Protein AF-A0A8T3XND4-F1 (afdb_monomer_lite)

Structure (mmCIF, N/CA/C/O backbone):
data_AF-A0A8T3XND4-F1
#
_entry.id   AF-A0A8T3XND4-F1
#
loop_
_atom_site.group_PDB
_atom_site.id
_atom_site.type_symbol
_atom_site.label_atom_id
_atom_site.label_alt_id
_atom_site.label_comp_id
_atom_site.label_asym_id
_atom_site.label_entity_id
_atom_site.label_seq_id
_atom_site.pdbx_PDB_ins_code
_atom_site.Cartn_x
_atom_site.Cartn_y
_atom_site.Cartn_z
_atom_site.occupancy
_atom_site.B_iso_or_equiv
_atom_site.auth_seq_id
_atom_site.auth_comp_id
_atom_site.auth_asym_id
_atom_site.auth_atom_id
_atom_site.pdbx_PDB_model_num
ATOM 1 N N . MET A 1 1 ? 32.718 -9.085 34.862 1.00 41.97 1 MET A N 1
ATOM 2 C CA . MET A 1 1 ? 32.380 -9.315 33.444 1.00 41.97 1 MET A CA 1
ATOM 3 C C . MET A 1 1 ? 31.134 -8.496 33.163 1.00 41.97 1 MET A C 1
ATOM 5 O O . MET A 1 1 ? 30.070 -8.886 33.621 1.00 41.97 1 MET A O 1
ATOM 9 N N . ASN A 1 2 ? 31.282 -7.307 32.570 1.00 47.91 2 ASN A N 1
ATOM 10 C CA . ASN A 1 2 ? 30.126 -6.512 32.155 1.00 47.91 2 ASN A CA 1
ATOM 11 C C . ASN A 1 2 ? 29.576 -7.165 30.890 1.00 47.91 2 ASN A C 1
ATOM 13 O O . ASN A 1 2 ? 30.258 -7.203 29.870 1.00 47.91 2 ASN A O 1
ATOM 17 N N . TYR A 1 3 ? 28.397 -7.767 31.003 1.00 52.41 3 TYR A N 1
ATOM 18 C CA . TYR A 1 3 ? 27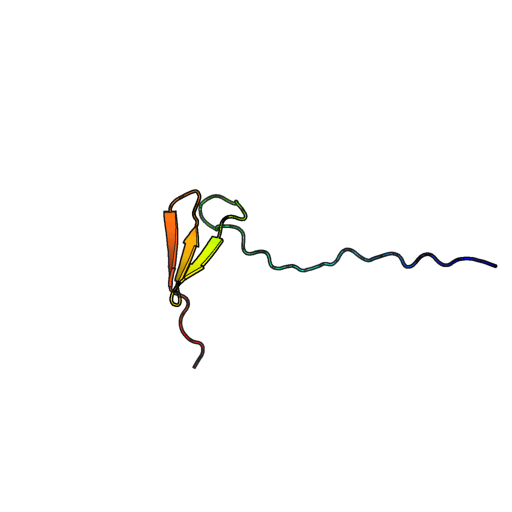.625 -8.162 29.839 1.00 52.41 3 TYR A CA 1
ATOM 19 C C . TYR A 1 3 ? 27.005 -6.880 29.291 1.00 52.41 3 TYR A C 1
ATOM 21 O O . TYR A 1 3 ? 25.942 -6.461 29.738 1.00 52.41 3 TYR A O 1
ATOM 29 N N . ASP A 1 4 ? 27.718 -6.226 28.376 1.00 59.19 4 ASP A N 1
ATOM 30 C CA . ASP A 1 4 ? 27.139 -5.226 27.488 1.00 59.19 4 ASP A CA 1
ATOM 31 C C . ASP A 1 4 ? 26.049 -5.925 26.665 1.00 59.19 4 ASP A C 1
ATOM 33 O O . ASP A 1 4 ? 26.304 -6.532 25.623 1.00 59.19 4 ASP A O 1
ATOM 37 N N . GLU A 1 5 ? 24.824 -5.913 27.194 1.00 64.25 5 GLU A N 1
ATOM 38 C CA . GLU A 1 5 ? 23.638 -6.330 26.462 1.00 64.25 5 GLU A CA 1
ATOM 39 C C . GLU A 1 5 ? 23.580 -5.514 25.165 1.00 64.25 5 GLU A C 1
ATOM 41 O O . GLU A 1 5 ? 23.621 -4.277 25.217 1.00 64.25 5 GLU A O 1
ATOM 46 N N . PRO A 1 6 ? 23.484 -6.153 23.986 1.00 58.31 6 PRO A N 1
ATOM 47 C CA . PRO A 1 6 ? 23.293 -5.408 22.761 1.00 58.31 6 PRO A CA 1
AT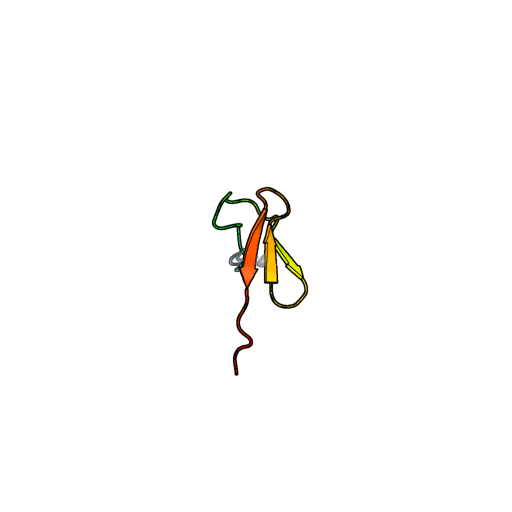OM 48 C C . PRO A 1 6 ? 21.937 -4.710 22.864 1.00 58.31 6 PRO A C 1
ATOM 50 O O . PRO A 1 6 ? 20.885 -5.343 22.764 1.00 58.31 6 PRO A O 1
ATOM 53 N N . LYS A 1 7 ? 21.960 -3.388 23.079 1.00 60.75 7 LYS A N 1
ATOM 54 C CA . LYS A 1 7 ? 20.807 -2.510 22.879 1.00 60.75 7 LYS A CA 1
ATOM 55 C C . LYS A 1 7 ? 20.367 -2.704 21.435 1.00 60.75 7 LYS A C 1
ATOM 57 O O . LYS A 1 7 ? 20.943 -2.134 20.514 1.00 60.75 7 LYS A O 1
ATOM 62 N N . PHE A 1 8 ? 19.395 -3.587 21.239 1.00 57.94 8 PHE A N 1
ATOM 63 C CA . PHE A 1 8 ? 18.748 -3.815 19.963 1.00 57.94 8 PHE A CA 1
ATOM 64 C C . PHE A 1 8 ? 17.989 -2.528 19.635 1.00 57.94 8 PHE A C 1
ATOM 66 O O . PHE A 1 8 ? 16.840 -2.342 20.042 1.00 57.94 8 PHE A O 1
ATOM 73 N N . ASP A 1 9 ? 18.680 -1.594 18.981 1.00 57.09 9 ASP A N 1
ATOM 74 C CA . ASP A 1 9 ? 18.117 -0.391 18.390 1.00 57.09 9 ASP A CA 1
ATOM 75 C C . ASP A 1 9 ? 17.028 -0.863 17.420 1.00 57.09 9 ASP A C 1
ATOM 77 O O . ASP A 1 9 ? 17.288 -1.213 16.269 1.00 57.09 9 ASP A O 1
ATOM 81 N N . LYS A 1 10 ? 15.777 -0.897 17.896 1.00 56.75 10 LYS A N 1
ATOM 82 C CA . LYS A 1 10 ? 14.565 -1.158 17.105 1.00 56.75 10 LYS A CA 1
ATOM 83 C C . LYS A 1 10 ? 14.290 -0.018 16.117 1.00 56.75 10 LYS A C 1
ATOM 85 O O . LYS A 1 10 ? 13.139 0.289 15.826 1.00 56.75 10 LYS A O 1
ATOM 90 N N . LYS A 1 11 ? 15.326 0.558 15.503 1.00 50.62 11 LYS A N 1
ATOM 91 C CA . LYS A 1 11 ? 15.243 1.195 14.183 1.00 50.62 11 LYS A CA 1
ATOM 92 C C . LYS A 1 11 ? 15.095 0.105 13.123 1.00 50.62 11 LYS A C 1
ATOM 94 O O . LYS A 1 11 ? 15.795 0.063 12.118 1.00 50.62 11 LYS A O 1
ATOM 99 N N . MET A 1 12 ? 14.166 -0.808 13.373 1.00 50.50 12 MET A N 1
ATOM 100 C CA . MET A 1 12 ? 13.667 -1.756 12.410 1.00 50.50 12 MET A CA 1
ATOM 101 C C . MET A 1 12 ? 12.737 -0.923 11.535 1.00 50.50 12 MET A C 1
ATOM 103 O O . MET A 1 12 ? 11.528 -0.878 11.741 1.00 50.50 12 MET A O 1
ATOM 107 N N . PHE A 1 13 ? 13.347 -0.178 10.608 1.00 50.19 13 PHE A N 1
ATOM 108 C CA . PHE A 1 13 ? 12.705 0.435 9.450 1.00 50.19 13 PHE A CA 1
ATOM 109 C C . PHE A 1 13 ? 12.182 -0.690 8.551 1.00 50.19 13 PHE A C 1
ATOM 111 O O . PHE A 1 13 ? 12.574 -0.860 7.400 1.00 50.19 13 PHE A O 1
ATOM 118 N N . SER A 1 14 ? 11.281 -1.502 9.086 1.00 49.75 14 SER A N 1
ATOM 119 C CA . SER A 1 14 ? 10.303 -2.159 8.263 1.00 49.75 14 SER A CA 1
ATOM 120 C C . SER A 1 14 ? 9.424 -1.015 7.791 1.00 49.75 14 SER A C 1
ATOM 122 O O . SER A 1 14 ? 8.568 -0.535 8.529 1.00 49.75 14 SER A O 1
ATOM 124 N N . VAL A 1 15 ? 9.689 -0.524 6.579 1.00 55.72 15 VAL A N 1
ATOM 125 C CA . VAL A 1 15 ? 8.710 0.224 5.786 1.00 55.72 15 VAL A CA 1
ATOM 126 C C . VAL A 1 15 ? 7.570 -0.758 5.522 1.00 55.72 15 VAL A C 1
ATOM 128 O O . VAL A 1 15 ? 7.422 -1.308 4.433 1.00 55.72 15 VAL A O 1
ATOM 131 N N . VAL A 1 16 ? 6.822 -1.093 6.573 1.00 60.97 1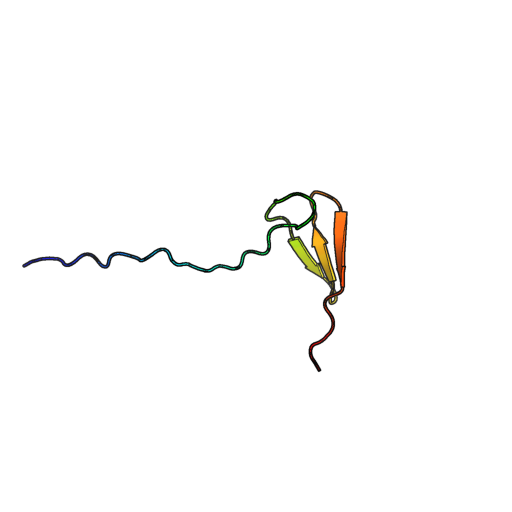6 VAL A N 1
ATOM 132 C CA . VAL A 1 16 ? 5.572 -1.803 6.434 1.00 60.97 16 VAL A CA 1
ATOM 133 C C . VAL A 1 16 ? 4.659 -0.739 5.867 1.00 60.97 16 VAL A C 1
ATOM 135 O O . VAL A 1 16 ? 4.296 0.208 6.555 1.00 60.97 16 VAL A O 1
ATOM 138 N N . GLN A 1 17 ? 4.421 -0.821 4.562 1.00 70.06 17 GLN A N 1
ATOM 139 C CA . GLN A 1 17 ? 3.492 0.066 3.886 1.00 70.06 17 GLN A CA 1
ATOM 140 C C . GLN A 1 17 ? 2.136 -0.109 4.580 1.00 70.06 17 GLN A C 1
ATOM 142 O O . GLN A 1 17 ? 1.494 -1.157 4.481 1.00 70.06 17 GLN A O 1
ATOM 147 N N . GLU A 1 18 ? 1.742 0.895 5.353 1.00 82.12 18 GLU A N 1
ATOM 148 C CA . GLU A 1 18 ? 0.381 1.030 5.844 1.00 82.12 18 GLU A CA 1
ATOM 149 C C . GLU A 1 18 ? -0.515 1.368 4.661 1.00 82.12 18 GLU A C 1
ATOM 151 O O . GLU A 1 18 ? -0.110 2.063 3.727 1.00 82.12 18 GLU A O 1
ATOM 156 N N . CYS A 1 19 ? -1.754 0.882 4.676 1.00 85.44 19 CYS A N 1
ATOM 157 C CA . CYS A 1 19 ? -2.703 1.298 3.660 1.00 85.44 19 CYS A CA 1
ATOM 158 C C . CYS A 1 19 ? -2.913 2.819 3.744 1.00 85.44 19 CYS A C 1
ATOM 160 O O . CYS A 1 19 ? -3.431 3.282 4.759 1.00 85.44 19 CYS A O 1
ATOM 162 N N . PRO A 1 20 ? -2.634 3.600 2.684 1.00 82.25 20 PRO A N 1
ATOM 163 C CA . PRO A 1 20 ? -2.771 5.058 2.733 1.00 82.25 20 PRO A CA 1
ATOM 164 C C . PRO A 1 20 ? -4.227 5.519 2.898 1.00 82.25 20 PRO A C 1
ATOM 166 O O . PRO A 1 20 ? -4.482 6.674 3.215 1.00 82.25 20 PRO A O 1
ATOM 169 N N . LYS A 1 21 ? -5.196 4.620 2.681 1.00 85.62 21 LYS A N 1
ATOM 170 C CA . LYS A 1 21 ? -6.628 4.907 2.806 1.00 85.62 21 LYS A CA 1
ATOM 171 C C . LYS A 1 21 ? -7.191 4.586 4.192 1.00 85.62 21 LYS A C 1
ATOM 173 O O . LYS A 1 21 ? -8.115 5.260 4.628 1.00 85.62 21 LYS A O 1
ATOM 178 N N . CYS A 1 22 ? -6.687 3.549 4.868 1.00 88.25 22 CYS A N 1
ATOM 179 C CA . CYS A 1 22 ? -7.253 3.087 6.144 1.00 88.25 22 CYS A CA 1
ATOM 180 C C . CYS A 1 22 ? -6.239 2.916 7.284 1.00 88.25 22 CYS A C 1
ATOM 182 O O . CYS A 1 22 ? -6.637 2.490 8.362 1.00 88.25 22 CYS A O 1
ATOM 184 N N . GLY A 1 23 ? -4.950 3.179 7.055 1.00 82.88 23 GLY A N 1
ATOM 185 C CA . GLY A 1 23 ? -3.888 3.088 8.065 1.00 82.88 23 GLY A CA 1
ATOM 186 C C . GLY A 1 23 ? -3.612 1.677 8.590 1.00 82.88 23 GLY A C 1
ATOM 187 O O . GLY A 1 23 ? -2.905 1.518 9.571 1.00 82.88 23 GLY A O 1
ATOM 188 N N . GLN A 1 24 ? -4.183 0.634 7.977 1.00 85.69 24 GLN A N 1
ATOM 189 C CA . GLN A 1 24 ? -3.961 -0.743 8.419 1.00 85.69 24 GLN A CA 1
ATOM 190 C C . GLN A 1 24 ? -2.880 -1.441 7.601 1.00 85.69 24 GLN A C 1
ATOM 192 O O . GLN A 1 24 ? -2.755 -1.237 6.389 1.00 85.69 24 GLN A O 1
ATOM 197 N N . LEU A 1 25 ? -2.172 -2.354 8.262 1.00 82.94 25 LEU A N 1
ATOM 198 C CA . LEU A 1 25 ? -1.155 -3.239 7.693 1.00 82.94 25 LEU A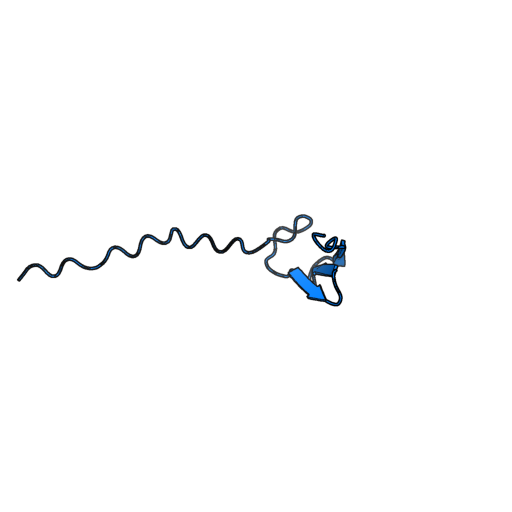 CA 1
ATOM 199 C C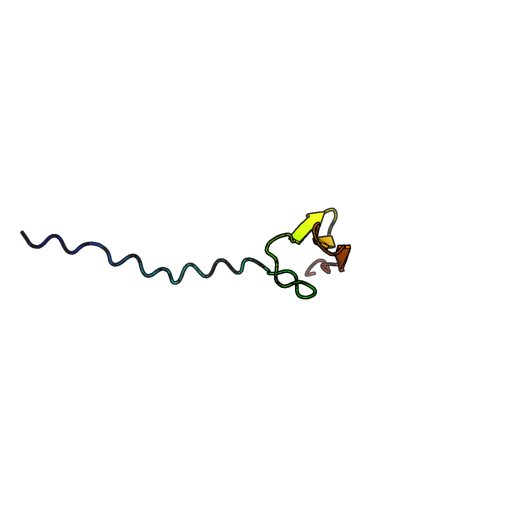 . LEU A 1 25 ? -1.787 -4.421 6.938 1.00 82.94 25 LEU A C 1
ATOM 201 O O . LEU A 1 25 ? -1.495 -5.584 7.197 1.00 82.94 25 LEU A O 1
ATOM 205 N N . CYS A 1 26 ? -2.696 -4.116 6.010 1.00 83.88 26 CYS A N 1
ATOM 206 C CA . CYS A 1 26 ? -3.460 -5.107 5.243 1.00 83.88 26 CYS A CA 1
ATOM 207 C C . CYS A 1 26 ? -3.214 -5.005 3.732 1.00 83.88 26 CYS A C 1
ATOM 209 O O . CYS A 1 26 ? -4.041 -5.467 2.941 1.00 83.88 26 CYS A O 1
ATOM 211 N N . LEU A 1 27 ? -2.119 -4.357 3.319 1.00 85.38 27 LEU A N 1
ATOM 212 C CA . LEU A 1 27 ? -1.710 -4.288 1.919 1.00 85.38 27 LEU A CA 1
ATOM 213 C C . LEU A 1 27 ? -1.098 -5.624 1.475 1.00 85.38 27 LEU A C 1
ATOM 215 O O . LEU A 1 27 ? -0.279 -6.221 2.164 1.00 85.38 27 LEU A O 1
ATOM 219 N N . SER A 1 28 ? -1.515 -6.100 0.310 1.00 85.56 28 SER A N 1
ATOM 220 C CA . SER A 1 28 ? -1.090 -7.349 -0.317 1.00 85.56 28 SER A CA 1
ATOM 221 C C . SER A 1 28 ? -0.668 -7.070 -1.751 1.00 85.56 28 SER A C 1
ATOM 223 O O . SER A 1 28 ? -1.377 -6.389 -2.483 1.00 85.56 28 SER A O 1
ATOM 225 N N . TYR A 1 29 ? 0.468 -7.609 -2.180 1.00 84.81 29 TYR A N 1
ATOM 226 C CA . TYR A 1 29 ? 0.928 -7.450 -3.556 1.00 84.81 29 TYR A CA 1
ATOM 227 C C . TYR A 1 29 ? 0.404 -8.590 -4.436 1.00 84.81 29 TYR A C 1
ATOM 229 O O . TYR A 1 29 ? 0.654 -9.764 -4.156 1.00 84.81 29 TYR A O 1
ATOM 237 N N . ARG A 1 30 ? -0.318 -8.262 -5.509 1.00 84.56 30 ARG A N 1
ATOM 238 C CA . ARG A 1 30 ? -0.789 -9.209 -6.527 1.00 84.56 30 ARG A CA 1
ATOM 239 C C . ARG A 1 30 ? -0.619 -8.614 -7.917 1.00 84.56 30 ARG A C 1
ATOM 241 O O . ARG A 1 30 ? -1.140 -7.541 -8.183 1.00 84.56 30 ARG A O 1
ATOM 248 N N . GLN A 1 31 ? 0.056 -9.337 -8.814 1.00 80.56 31 GLN A N 1
ATOM 249 C CA . GLN A 1 31 ? 0.145 -9.001 -10.247 1.00 80.56 31 GLN A CA 1
ATOM 250 C C . GLN A 1 31 ? 0.502 -7.523 -10.515 1.00 80.56 31 GLN A C 1
ATOM 252 O O . GLN A 1 31 ? -0.207 -6.829 -11.239 1.00 80.56 31 GLN A O 1
ATOM 257 N N . ASN A 1 32 ? 1.569 -7.018 -9.891 1.00 85.62 32 ASN A N 1
ATOM 258 C CA . ASN A 1 32 ? 1.992 -5.615 -10.018 1.00 85.62 32 ASN A CA 1
ATOM 259 C C . ASN A 1 32 ? 1.009 -4.579 -9.461 1.00 85.62 32 ASN A C 1
ATOM 261 O O . ASN A 1 32 ? 1.078 -3.398 -9.798 1.00 85.62 32 ASN A O 1
ATOM 265 N N . LYS A 1 33 ? 0.114 -4.994 -8.570 1.00 86.56 33 LYS A N 1
ATOM 266 C CA . LYS A 1 33 ? -0.790 -4.109 -7.845 1.00 86.56 33 LYS A CA 1
ATOM 267 C C . LYS A 1 33 ? -0.684 -4.378 -6.353 1.00 86.56 33 LYS A C 1
ATOM 269 O O . LYS A 1 33 ? -0.595 -5.522 -5.917 1.00 86.56 33 LYS A O 1
ATOM 274 N N . ILE A 1 34 ? -0.697 -3.319 -5.566 1.00 88.06 34 ILE A N 1
ATOM 275 C CA . ILE A 1 34 ? -0.871 -3.364 -4.122 1.00 88.06 34 ILE A CA 1
ATOM 276 C C . ILE A 1 34 ? -2.368 -3.242 -3.852 1.00 88.06 34 ILE A C 1
ATOM 278 O O . ILE A 1 34 ? -2.987 -2.278 -4.283 1.00 88.06 34 ILE A O 1
ATOM 282 N N . ILE A 1 35 ? -2.944 -4.205 -3.141 1.00 89.00 35 ILE A N 1
ATOM 283 C CA . ILE A 1 35 ? -4.368 -4.272 -2.808 1.00 89.00 35 ILE A CA 1
ATOM 284 C C . ILE A 1 35 ? -4.514 -4.329 -1.287 1.00 89.00 35 ILE A C 1
ATOM 286 O O . ILE A 1 35 ? -3.910 -5.177 -0.638 1.00 89.00 35 ILE A O 1
ATOM 290 N N . CYS A 1 36 ? -5.319 -3.454 -0.693 1.00 90.19 36 CYS A N 1
ATOM 291 C CA . CYS A 1 36 ? -5.676 -3.510 0.716 1.00 90.19 36 CYS A CA 1
ATOM 292 C C . CYS A 1 36 ? -6.888 -4.411 0.910 1.00 90.19 36 CYS A C 1
ATOM 294 O O . CYS A 1 36 ? -7.994 -4.068 0.492 1.00 90.19 36 CYS A O 1
ATOM 296 N N . SER A 1 37 ? -6.698 -5.509 1.633 1.00 87.31 37 SER A N 1
ATOM 297 C CA . SER A 1 37 ? -7.775 -6.462 1.921 1.00 87.31 37 SER A CA 1
ATOM 298 C C . SER A 1 37 ? -8.838 -5.912 2.881 1.00 87.31 37 SER A C 1
ATOM 300 O O . SER A 1 37 ? -9.914 -6.484 2.981 1.00 87.31 37 SER A O 1
ATOM 302 N N . ASN A 1 38 ? -8.554 -4.807 3.582 1.00 89.50 38 ASN A N 1
ATOM 303 C CA . ASN A 1 38 ? -9.463 -4.226 4.573 1.00 89.50 38 ASN A CA 1
ATOM 304 C C . ASN A 1 38 ? -10.434 -3.194 3.972 1.00 89.50 38 ASN A C 1
ATOM 306 O O . ASN A 1 38 ? -11.628 -3.237 4.235 1.00 89.50 38 ASN A O 1
ATOM 310 N N . CYS A 1 39 ? -9.935 -2.254 3.161 1.00 89.62 39 CYS A N 1
ATOM 311 C CA . CYS A 1 39 ? -10.748 -1.157 2.611 1.00 89.62 39 CYS A CA 1
ATOM 312 C C . CYS A 1 39 ? -10.918 -1.198 1.083 1.00 89.62 39 CYS A C 1
ATOM 314 O O . CYS A 1 39 ? -11.519 -0.283 0.511 1.00 89.62 39 CYS A O 1
ATOM 316 N N . GLY A 1 40 ? -10.338 -2.204 0.418 1.00 87.44 40 GLY A N 1
ATOM 317 C CA . GLY A 1 40 ? -10.355 -2.336 -1.040 1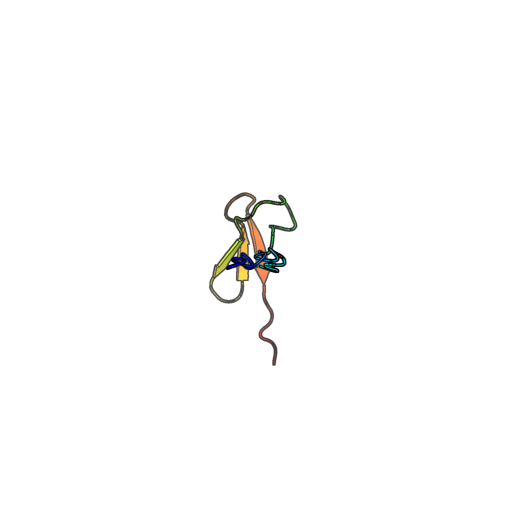.00 87.44 40 GLY A CA 1
ATOM 318 C C . GLY A 1 40 ? -9.506 -1.295 -1.775 1.00 87.44 40 GLY A C 1
ATOM 319 O O . GLY A 1 40 ? -9.776 -0.995 -2.929 1.00 87.44 40 GLY A O 1
ATOM 320 N N . TYR A 1 41 ? -8.522 -0.673 -1.115 1.00 88.62 41 TYR A N 1
ATOM 321 C CA . TYR A 1 41 ? -7.571 0.219 -1.790 1.00 88.62 41 TYR A CA 1
ATOM 322 C C . TYR A 1 41 ? -6.734 -0.562 -2.805 1.00 88.62 41 TYR A C 1
ATOM 324 O O . TYR A 1 41 ? -6.202 -1.606 -2.455 1.00 88.62 41 TYR A O 1
ATOM 332 N N . GLU A 1 42 ? -6.562 -0.048 -4.019 1.00 89.62 42 GLU A N 1
ATOM 333 C CA . GLU A 1 42 ? -5.737 -0.671 -5.053 1.00 89.62 42 GLU A CA 1
ATOM 334 C C . GLU A 1 42 ? -4.784 0.364 -5.657 1.00 89.62 42 GLU A C 1
ATOM 336 O O . GLU A 1 42 ? -5.201 1.454 -6.047 1.00 89.62 42 GLU A O 1
ATOM 341 N N . GLN A 1 43 ? -3.502 0.023 -5.757 1.00 85.88 43 GLN A N 1
ATOM 342 C CA . GLN A 1 43 ? -2.468 0.859 -6.356 1.00 85.88 43 GLN A CA 1
ATOM 343 C C . GLN A 1 43 ? -1.654 0.032 -7.340 1.00 85.88 43 GLN A C 1
ATOM 345 O O . GLN A 1 43 ? -1.076 -0.988 -6.979 1.00 85.88 43 GLN A O 1
ATOM 350 N N . SER A 1 44 ? -1.583 0.473 -8.593 1.00 87.88 44 SER A N 1
ATOM 351 C CA . SER A 1 44 ? -0.697 -0.160 -9.572 1.00 87.88 44 SER A CA 1
ATOM 352 C C . SER A 1 44 ? 0.743 0.259 -9.293 1.00 87.88 44 SER A C 1
ATOM 354 O O . SER A 1 44 ? 1.025 1.451 -9.180 1.00 87.88 44 SER A O 1
ATOM 356 N N . VAL A 1 45 ? 1.645 -0.713 -9.169 1.00 82.94 45 VAL A N 1
ATOM 357 C CA . VAL A 1 45 ? 3.077 -0.469 -8.991 1.00 82.94 45 VAL A CA 1
ATOM 358 C C . VAL A 1 45 ? 3.713 -0.462 -10.379 1.00 82.94 45 VAL A C 1
ATOM 360 O O . VAL A 1 45 ? 3.774 -1.517 -11.019 1.00 82.94 45 VAL A O 1
ATOM 363 N N . PRO A 1 46 ? 4.145 0.706 -10.891 1.00 76.38 46 PRO A N 1
ATOM 364 C CA . PRO A 1 46 ? 4.838 0.753 -12.167 1.00 76.38 46 PRO A CA 1
ATOM 365 C C . PRO A 1 46 ? 6.127 -0.064 -12.051 1.00 76.38 46 PRO A C 1
ATOM 367 O O . PRO A 1 46 ? 6.875 0.079 -11.084 1.00 76.38 46 PRO A O 1
ATOM 370 N N . ALA A 1 47 ? 6.377 -0.941 -13.026 1.00 65.56 47 ALA A N 1
ATOM 371 C CA . ALA A 1 47 ? 7.671 -1.594 -13.145 1.00 65.56 47 ALA A CA 1
ATOM 372 C C . ALA A 1 47 ? 8.730 -0.499 -13.310 1.00 65.56 47 ALA A C 1
ATOM 374 O O . ALA A 1 47 ? 8.680 0.282 -14.261 1.00 65.56 47 ALA A O 1
ATOM 375 N N . ILE A 1 48 ? 9.641 -0.412 -12.344 1.00 69.81 48 ILE A N 1
ATOM 376 C CA . ILE A 1 48 ? 10.801 0.469 -12.422 1.00 69.81 48 ILE A CA 1
ATOM 377 C C . ILE A 1 48 ? 11.637 -0.061 -13.595 1.00 69.81 48 ILE A C 1
ATOM 379 O O . ILE A 1 48 ? 12.000 -1.238 -13.593 1.00 69.81 48 ILE A O 1
ATOM 383 N N . LYS A 1 49 ? 11.799 0.758 -14.635 1.00 50.94 49 LYS A N 1
ATOM 384 C CA . LYS A 1 49 ? 12.435 0.399 -15.909 1.00 50.94 49 LYS A CA 1
ATOM 385 C C . LYS A 1 49 ? 13.948 0.535 -15.835 1.00 50.94 49 LYS A C 1
ATOM 387 O O . LYS A 1 49 ? 14.398 1.464 -15.128 1.00 50.94 49 LYS A O 1
#

Radius of gyration: 17.37 Å; chains: 1; bounding box: 43×14×49 Å

Secondary structure (DSSP, 8-state):
-------------------TTT--S-EEEETTEEEETTT--EEE-PPP-

pLDDT: mean 73.78, std 15.23, range [41.97, 90.19]

Sequence (49 aa):
MNYDEPKFDKKMFSVVQECPKCGQLCLSYRQNKIICSNCGYEQSVPAIK

Foldseek 3Di:
DDPPDPPPPPPVPPPLPQDPVPRHSQWDDDPQWTARPPPGDIDRHPDPD